Protein AF-A0A1A9QD69-F1 (afdb_monomer_lite)

pLDDT: mean 80.18, std 21.58, range [35.22, 97.06]

Radius of gyration: 27.66 Å; chains: 1; bounding box: 90×50×29 Å

Structure (mmCIF, N/CA/C/O backbone):
data_AF-A0A1A9QD69-F1
#
_entry.id   AF-A0A1A9QD69-F1
#
loop_
_atom_site.group_PDB
_atom_site.id
_atom_site.type_symbol
_atom_site.label_atom_id
_atom_site.label_alt_id
_atom_site.label_comp_id
_atom_site.label_asym_id
_atom_site.label_entity_id
_atom_site.label_seq_id
_atom_site.pdbx_PDB_ins_code
_atom_site.Cartn_x
_atom_site.Cartn_y
_atom_site.Cartn_z
_atom_site.occupancy
_atom_site.B_iso_or_equiv
_atom_site.auth_seq_id
_atom_site.auth_comp_id
_atom_site.auth_asym_id
_atom_site.auth_atom_id
_atom_site.pdbx_PDB_model_num
ATOM 1 N N . MET A 1 1 ? 71.731 1.139 -9.814 1.00 35.50 1 MET A N 1
ATOM 2 C CA . MET A 1 1 ? 71.384 0.137 -8.784 1.00 35.50 1 MET A CA 1
ATOM 3 C C . MET A 1 1 ? 70.203 -0.668 -9.289 1.00 35.50 1 MET A C 1
ATOM 5 O O . MET A 1 1 ? 69.070 -0.283 -9.072 1.00 35.50 1 MET A O 1
ATOM 9 N N . ASN A 1 2 ? 70.491 -1.744 -10.013 1.00 39.81 2 ASN A N 1
ATOM 10 C CA . ASN A 1 2 ? 69.539 -2.799 -10.339 1.00 39.81 2 ASN A CA 1
ATOM 11 C C . ASN A 1 2 ? 70.164 -4.094 -9.835 1.00 3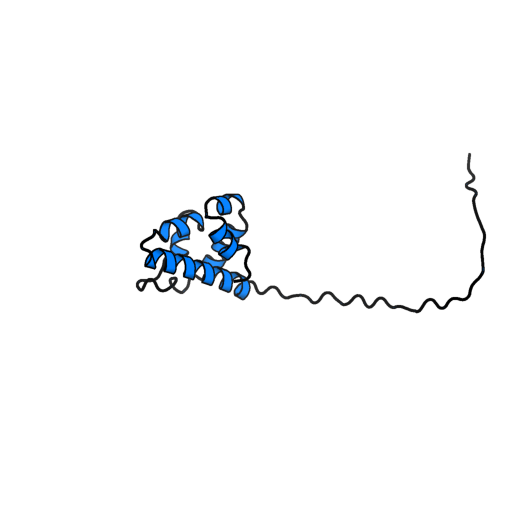9.81 2 ASN A C 1
ATOM 13 O O . ASN A 1 2 ? 71.382 -4.224 -9.917 1.00 39.81 2 ASN A O 1
ATOM 17 N N . ILE A 1 3 ? 69.334 -4.995 -9.319 1.00 36.31 3 ILE A N 1
ATOM 18 C CA . ILE A 1 3 ? 69.298 -6.441 -9.589 1.00 36.31 3 ILE A CA 1
ATOM 19 C C . ILE A 1 3 ? 68.392 -7.042 -8.504 1.00 36.31 3 ILE A C 1
ATOM 21 O O . ILE A 1 3 ? 68.744 -7.123 -7.328 1.00 36.31 3 ILE A O 1
ATOM 25 N N . TRP A 1 4 ? 67.190 -7.425 -8.928 1.00 35.22 4 TRP A N 1
ATOM 26 C CA . TRP A 1 4 ? 66.305 -8.312 -8.188 1.00 35.22 4 TRP A CA 1
ATOM 27 C C . TRP A 1 4 ? 66.898 -9.721 -8.226 1.00 35.22 4 TRP A C 1
ATOM 29 O O . TRP A 1 4 ? 67.156 -10.256 -9.302 1.00 35.22 4 TRP A O 1
ATOM 39 N N . VAL A 1 5 ? 67.086 -10.330 -7.058 1.00 40.88 5 VAL A N 1
ATOM 40 C CA . VAL A 1 5 ? 67.331 -11.769 -6.928 1.00 40.88 5 VAL A CA 1
ATOM 41 C C . VAL A 1 5 ? 66.356 -12.317 -5.903 1.00 40.88 5 VAL A C 1
ATOM 43 O O . VAL A 1 5 ? 66.244 -11.739 -4.821 1.00 40.88 5 VAL A O 1
ATOM 46 N N . LYS A 1 6 ? 65.747 -13.457 -6.256 1.00 41.16 6 LYS A N 1
ATOM 47 C CA . LYS A 1 6 ? 65.337 -14.617 -5.429 1.00 41.16 6 LYS A CA 1
ATOM 48 C C . LYS A 1 6 ? 63.948 -15.092 -5.888 1.00 41.16 6 LYS A C 1
ATOM 50 O O . LYS A 1 6 ? 63.004 -14.325 -5.828 1.00 41.16 6 LYS A O 1
ATOM 55 N N . GLY A 1 7 ? 63.742 -16.319 -6.358 1.00 36.34 7 GLY A N 1
ATOM 56 C CA . GLY A 1 7 ? 64.641 -17.456 -6.514 1.00 36.34 7 GLY A CA 1
ATOM 57 C C . GLY A 1 7 ? 63.930 -18.620 -7.220 1.00 36.34 7 GLY A C 1
ATOM 58 O O . GLY A 1 7 ? 62.704 -18.693 -7.232 1.00 36.34 7 GLY A O 1
ATOM 59 N N . LEU A 1 8 ? 64.734 -19.515 -7.807 1.00 41.00 8 LEU A N 1
ATOM 60 C CA . LEU A 1 8 ? 64.385 -20.921 -8.053 1.00 41.00 8 LEU A CA 1
ATOM 61 C C . LEU A 1 8 ? 64.077 -21.600 -6.692 1.00 41.00 8 LEU A C 1
ATOM 63 O O . LEU A 1 8 ? 64.542 -21.117 -5.663 1.00 41.00 8 LEU A O 1
ATOM 67 N N . ILE A 1 9 ? 63.348 -22.712 -6.570 1.00 46.84 9 ILE A N 1
ATOM 68 C CA . ILE A 1 9 ? 63.611 -24.058 -7.109 1.00 46.84 9 ILE A CA 1
ATOM 69 C C . ILE A 1 9 ? 62.335 -24.900 -6.925 1.00 46.84 9 ILE A C 1
ATOM 71 O O . ILE A 1 9 ? 61.687 -24.792 -5.887 1.00 46.84 9 ILE A O 1
ATOM 75 N N . GLY A 1 10 ? 62.059 -25.819 -7.857 1.00 35.75 10 GLY A N 1
ATOM 76 C CA . GLY A 1 10 ? 61.413 -27.086 -7.493 1.00 35.75 10 GLY A CA 1
ATOM 77 C C . GLY A 1 10 ? 60.517 -27.692 -8.561 1.00 35.75 10 GLY A C 1
ATOM 78 O O . GLY A 1 10 ? 59.299 -27.614 -8.472 1.00 35.75 10 GLY A O 1
ATOM 79 N N . VAL A 1 11 ? 61.128 -28.341 -9.552 1.00 46.19 11 VAL A N 1
ATOM 80 C CA . VAL A 1 11 ? 60.461 -29.325 -10.413 1.00 46.19 11 VAL A CA 1
ATOM 81 C C . VAL A 1 11 ? 60.210 -30.582 -9.580 1.00 46.19 11 VAL A C 1
ATOM 83 O O . VAL A 1 11 ? 61.161 -31.153 -9.052 1.00 46.19 11 VAL A O 1
ATOM 86 N N . GLY A 1 12 ? 58.957 -31.030 -9.477 1.00 36.47 12 GLY A N 1
ATOM 87 C CA . GLY A 1 12 ? 58.656 -32.344 -8.908 1.00 36.47 12 GLY A CA 1
ATOM 88 C C . GLY A 1 12 ? 57.235 -32.501 -8.383 1.00 36.47 12 GLY A C 1
ATOM 89 O O . GLY A 1 12 ? 57.013 -32.376 -7.186 1.00 36.47 12 GLY A O 1
ATOM 90 N N . THR A 1 13 ? 56.281 -32.790 -9.270 1.00 46.41 13 THR A N 1
ATOM 91 C CA . THR A 1 13 ? 55.318 -33.909 -9.163 1.00 46.41 13 THR A CA 1
ATOM 92 C C . THR A 1 13 ? 54.296 -33.808 -10.297 1.00 46.41 13 THR A C 1
ATOM 94 O O . THR A 1 13 ? 53.590 -32.815 -10.450 1.00 46.41 13 THR A O 1
ATOM 97 N N . LEU A 1 14 ? 54.229 -34.862 -11.115 1.00 45.91 14 LEU A N 1
ATOM 98 C CA . LEU A 1 14 ? 53.080 -35.168 -11.962 1.00 45.91 14 LEU A CA 1
ATOM 99 C C . LEU A 1 14 ? 51.860 -35.355 -11.050 1.00 45.91 14 LEU A C 1
ATOM 101 O O . LEU A 1 14 ? 51.693 -36.405 -10.439 1.00 45.91 14 LEU A O 1
ATOM 105 N N . GLY A 1 15 ? 51.029 -34.325 -10.946 1.00 37.56 15 GLY A N 1
ATOM 106 C CA . GLY A 1 15 ? 49.699 -34.399 -10.358 1.00 37.56 15 GLY A CA 1
ATOM 107 C C . GLY A 1 15 ? 48.710 -33.895 -11.394 1.00 37.56 15 GLY A C 1
ATOM 108 O O . GLY A 1 15 ? 48.774 -32.735 -11.786 1.00 37.56 15 GLY A O 1
ATOM 109 N N . ALA A 1 16 ? 47.846 -34.775 -11.892 1.00 47.81 16 ALA A N 1
ATOM 110 C CA . ALA A 1 16 ? 46.816 -34.442 -12.863 1.00 47.81 16 ALA A CA 1
ATOM 111 C C . ALA A 1 16 ? 45.946 -33.281 -12.351 1.00 47.81 16 ALA A C 1
ATOM 113 O O . ALA A 1 16 ? 45.110 -33.475 -11.471 1.00 47.81 16 ALA A O 1
ATOM 114 N N . ILE A 1 17 ? 46.114 -32.079 -12.906 1.00 46.16 17 ILE A N 1
ATOM 115 C 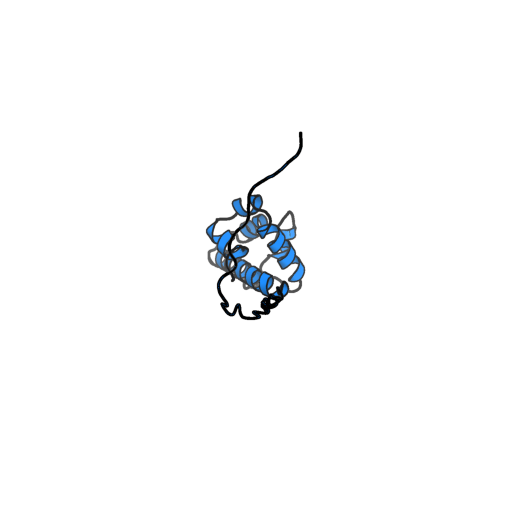CA . ILE A 1 17 ? 45.142 -31.005 -12.708 1.00 46.16 17 ILE A CA 1
ATOM 116 C C . ILE A 1 17 ? 44.174 -31.097 -13.874 1.00 46.16 17 ILE A C 1
ATOM 118 O O . ILE A 1 17 ? 44.434 -30.647 -14.988 1.00 46.16 17 ILE A O 1
ATOM 122 N N . VAL A 1 18 ? 43.089 -31.802 -13.574 1.00 43.03 18 VAL A N 1
ATOM 123 C CA . VAL A 1 18 ? 41.832 -31.878 -14.307 1.00 43.03 18 VAL A CA 1
ATOM 124 C C . VAL A 1 18 ? 41.604 -30.603 -15.112 1.00 43.03 18 VAL A C 1
ATOM 126 O O . VAL A 1 18 ? 41.598 -29.502 -14.562 1.00 43.03 18 VAL A O 1
ATOM 129 N N . THR A 1 19 ? 41.380 -30.767 -16.416 1.00 47.16 19 THR A N 1
ATOM 130 C CA . THR A 1 19 ? 40.838 -29.747 -17.315 1.00 47.16 19 THR A CA 1
ATOM 131 C C . THR A 1 19 ? 39.412 -29.419 -16.870 1.00 47.16 19 THR A C 1
ATOM 133 O O . THR A 1 19 ? 38.426 -29.817 -17.481 1.00 47.16 19 THR A O 1
ATOM 136 N N . GLY A 1 20 ? 39.290 -28.735 -15.737 1.00 41.78 20 GLY A N 1
ATOM 137 C CA . GLY A 1 20 ? 38.053 -28.149 -15.275 1.00 41.78 20 GLY A CA 1
ATOM 138 C C . GLY A 1 20 ? 37.825 -26.903 -16.101 1.00 41.78 20 GLY A C 1
ATOM 139 O O . GLY A 1 20 ? 38.188 -25.807 -15.687 1.00 41.78 20 GLY A O 1
ATOM 140 N N . VAL A 1 21 ? 37.224 -27.072 -17.280 1.00 45.00 21 VAL A N 1
ATOM 141 C CA . VAL A 1 21 ? 36.387 -26.019 -17.847 1.00 45.00 21 VAL A CA 1
ATOM 142 C C . VAL A 1 21 ? 35.435 -25.644 -16.718 1.00 45.00 21 VAL A C 1
ATOM 144 O O . VAL A 1 21 ? 34.521 -26.402 -16.397 1.00 45.00 21 VAL A O 1
ATOM 147 N N . LEU A 1 22 ? 35.693 -24.516 -16.057 1.00 42.56 22 LEU A N 1
ATOM 148 C CA . LEU A 1 22 ? 34.709 -23.869 -15.208 1.00 42.56 22 LEU A CA 1
ATOM 149 C C . LEU A 1 22 ? 33.569 -23.486 -16.149 1.00 42.56 22 LEU A C 1
ATOM 151 O O . LEU A 1 22 ? 33.533 -22.397 -16.719 1.00 42.56 22 LEU A O 1
ATOM 155 N N . LEU A 1 23 ? 32.648 -24.429 -16.353 1.00 46.28 23 LEU A N 1
ATOM 156 C CA . LEU A 1 23 ? 31.288 -24.153 -16.761 1.00 46.28 23 LEU A CA 1
ATOM 157 C C . LEU A 1 23 ? 30.705 -23.326 -15.623 1.00 46.28 23 LEU A C 1
ATOM 159 O O . LEU A 1 23 ? 30.039 -23.853 -14.737 1.00 46.28 23 LEU A O 1
ATOM 163 N N . TYR A 1 24 ? 31.011 -22.028 -15.620 1.00 51.09 24 TYR A N 1
ATOM 164 C CA . TYR A 1 24 ? 30.241 -21.063 -14.864 1.00 51.09 24 TYR A CA 1
ATOM 165 C C . TYR A 1 24 ? 28.789 -21.314 -15.267 1.00 51.09 24 TYR A C 1
ATOM 167 O O . TYR A 1 24 ? 28.465 -21.150 -16.453 1.00 51.09 24 TYR A O 1
ATOM 175 N N . PRO A 1 25 ? 27.918 -21.777 -14.350 1.00 56.16 25 PRO A N 1
ATOM 176 C CA . PRO A 1 25 ? 26.512 -21.873 -14.671 1.00 56.16 25 PRO A CA 1
ATOM 177 C C . PRO A 1 25 ? 26.097 -20.466 -15.082 1.00 56.16 25 PRO A C 1
ATOM 179 O O . PRO A 1 25 ? 26.238 -19.521 -14.303 1.00 56.16 25 PRO A O 1
ATOM 182 N N . LYS A 1 26 ? 25.671 -20.310 -16.345 1.00 52.38 26 LYS A N 1
ATOM 183 C CA . LYS A 1 26 ? 25.113 -19.048 -16.831 1.00 52.38 26 LYS A CA 1
ATOM 184 C C . LYS A 1 26 ? 24.110 -18.598 -15.771 1.00 52.38 26 LYS A C 1
ATOM 186 O O . LYS A 1 26 ? 23.230 -19.404 -15.449 1.00 52.38 26 LYS A O 1
ATOM 191 N N . PRO A 1 27 ? 24.233 -17.383 -15.209 1.00 51.50 27 PRO A N 1
ATOM 192 C CA . PRO A 1 27 ? 23.257 -16.915 -14.244 1.00 51.50 27 PRO A CA 1
ATOM 193 C C . PRO A 1 27 ? 21.893 -17.047 -14.915 1.00 51.50 27 PRO A C 1
ATOM 195 O O . PRO A 1 27 ? 21.672 -16.487 -15.995 1.00 51.50 27 PRO A O 1
ATOM 198 N N . LYS A 1 28 ? 21.010 -17.875 -14.337 1.00 50.56 28 LYS A N 1
ATOM 199 C CA . LYS A 1 28 ? 19.614 -17.931 -14.766 1.00 50.56 28 LYS A CA 1
ATOM 200 C C . LYS A 1 28 ? 19.133 -16.491 -14.690 1.00 50.56 28 LYS A C 1
ATOM 202 O O . LYS A 1 28 ? 19.103 -15.917 -13.606 1.00 50.56 28 LYS A O 1
ATOM 207 N N . LYS A 1 29 ? 18.825 -15.891 -15.841 1.00 49.75 29 LYS A N 1
ATOM 208 C CA . LYS A 1 29 ? 18.137 -14.605 -15.878 1.00 49.75 29 LYS A CA 1
ATOM 209 C C . LYS A 1 29 ? 16.785 -14.851 -15.222 1.00 49.75 29 LYS A C 1
ATOM 211 O O . LYS A 1 29 ? 15.887 -15.395 -15.856 1.00 49.75 29 LYS A O 1
ATOM 216 N N . ILE A 1 30 ? 16.677 -14.544 -13.935 1.00 57.91 30 ILE A N 1
ATOM 217 C CA . ILE A 1 30 ? 15.389 -14.467 -13.262 1.00 57.91 30 ILE A CA 1
ATOM 218 C C . ILE A 1 30 ? 14.713 -13.267 -13.916 1.00 57.91 30 ILE A C 1
ATOM 220 O O . ILE A 1 30 ? 15.124 -12.127 -13.713 1.00 57.91 30 ILE A O 1
ATOM 224 N N . ALA A 1 31 ? 13.769 -13.531 -14.817 1.00 64.75 31 ALA A N 1
ATOM 225 C CA . ALA A 1 31 ? 12.980 -12.479 -15.428 1.00 64.75 31 ALA A CA 1
ATOM 226 C C . ALA A 1 31 ? 12.096 -11.885 -14.326 1.00 64.75 31 ALA A C 1
ATOM 228 O O . ALA A 1 31 ? 11.155 -12.527 -13.868 1.00 64.75 31 ALA A O 1
ATOM 229 N N . PHE A 1 32 ? 12.442 -10.687 -13.859 1.00 74.19 32 PHE A N 1
ATOM 230 C CA . PHE A 1 32 ? 11.608 -9.944 -12.926 1.00 74.19 32 PHE A CA 1
ATOM 231 C C . PHE A 1 32 ? 10.300 -9.564 -13.628 1.00 74.19 32 PHE A C 1
ATOM 233 O O . PHE A 1 32 ? 10.313 -8.826 -14.615 1.00 74.19 32 PHE A O 1
ATOM 240 N N . ASN A 1 33 ? 9.175 -10.084 -13.136 1.00 84.81 33 ASN A N 1
ATOM 241 C CA . ASN A 1 33 ? 7.856 -9.719 -13.632 1.00 84.81 33 ASN A CA 1
ATOM 242 C C . ASN A 1 33 ? 7.311 -8.551 -12.799 1.00 84.81 33 ASN A C 1
ATOM 244 O O . ASN A 1 33 ? 6.723 -8.759 -11.739 1.00 84.81 33 ASN A O 1
ATOM 248 N N . TYR A 1 34 ? 7.521 -7.326 -13.291 1.00 82.88 34 TYR A N 1
ATOM 249 C CA . TYR A 1 34 ? 7.058 -6.093 -12.641 1.00 82.88 34 TYR A CA 1
ATOM 250 C C . TYR A 1 34 ? 5.547 -6.111 -12.370 1.00 82.88 34 TYR A C 1
ATOM 252 O O . TYR A 1 34 ? 5.104 -5.690 -11.303 1.00 82.88 34 TYR A O 1
ATOM 260 N N . GLU A 1 35 ? 4.766 -6.623 -13.322 1.00 85.94 35 GLU A N 1
ATOM 261 C CA . GLU A 1 35 ? 3.307 -6.639 -13.243 1.00 85.94 35 GLU A CA 1
ATOM 262 C C . GLU A 1 35 ? 2.806 -7.559 -12.125 1.00 85.94 35 GLU A C 1
ATOM 264 O O . GLU A 1 35 ? 1.918 -7.159 -11.374 1.00 85.94 35 GLU A O 1
ATOM 269 N N . ASP A 1 36 ? 3.402 -8.748 -11.988 1.00 88.44 36 ASP A N 1
ATOM 270 C CA . ASP A 1 36 ? 3.068 -9.707 -10.925 1.00 88.44 36 ASP A CA 1
ATOM 271 C C . ASP A 1 36 ? 3.549 -9.218 -9.552 1.00 88.44 36 ASP A C 1
ATOM 273 O O . ASP A 1 36 ? 2.785 -9.207 -8.587 1.00 88.44 36 ASP A O 1
ATOM 277 N N . PHE A 1 37 ? 4.793 -8.734 -9.476 1.00 90.00 37 PHE A N 1
ATOM 278 C CA . PHE A 1 37 ? 5.393 -8.261 -8.229 1.00 90.00 37 PHE A CA 1
ATOM 279 C C . PHE A 1 37 ? 4.605 -7.098 -7.615 1.00 90.00 37 PHE A C 1
ATOM 281 O O . PHE A 1 37 ? 4.188 -7.162 -6.458 1.00 90.00 37 PHE A O 1
ATOM 288 N N . TRP A 1 38 ? 4.340 -6.043 -8.393 1.00 92.62 38 TRP A N 1
ATOM 289 C CA . TRP A 1 38 ? 3.576 -4.901 -7.889 1.00 92.62 38 TRP A CA 1
ATOM 290 C C . TRP A 1 38 ? 2.076 -5.178 -7.818 1.00 92.62 38 TRP A C 1
ATOM 292 O O . TRP A 1 38 ? 1.395 -4.564 -7.001 1.00 92.62 38 TRP A O 1
ATOM 302 N N . GLY A 1 39 ? 1.559 -6.120 -8.612 1.00 92.19 39 GLY A N 1
ATOM 303 C CA . GLY A 1 39 ? 0.177 -6.587 -8.505 1.00 92.19 39 GLY A CA 1
ATOM 304 C C . GLY A 1 39 ? -0.121 -7.212 -7.140 1.00 92.19 39 GLY A C 1
ATOM 305 O O . GLY A 1 39 ? -1.118 -6.858 -6.511 1.00 92.19 39 GLY A O 1
ATOM 306 N N . LYS A 1 40 ? 0.776 -8.069 -6.635 1.00 92.81 40 LYS A N 1
ATOM 307 C CA . LYS A 1 40 ? 0.670 -8.667 -5.291 1.00 92.81 40 LYS A CA 1
ATOM 308 C C . LYS A 1 40 ? 0.689 -7.613 -4.191 1.00 92.81 40 LYS A C 1
ATOM 310 O O . LYS A 1 40 ? -0.221 -7.556 -3.368 1.00 92.81 40 LYS A O 1
ATOM 315 N N . LYS A 1 41 ? 1.664 -6.703 -4.232 1.00 94.31 41 LYS A N 1
ATOM 316 C CA . LYS A 1 41 ? 1.783 -5.608 -3.251 1.00 94.31 41 LYS A CA 1
ATOM 317 C C . LYS A 1 41 ? 0.571 -4.681 -3.260 1.00 94.31 41 LYS A C 1
ATOM 319 O O . LYS A 1 41 ? 0.092 -4.265 -2.206 1.00 94.31 41 LYS A O 1
ATOM 324 N N . LEU A 1 42 ? 0.029 -4.404 -4.444 1.00 95.06 42 LEU A N 1
ATOM 325 C CA . LEU A 1 42 ? -1.194 -3.626 -4.582 1.00 95.06 42 LEU A CA 1
ATOM 326 C C . LEU A 1 42 ? -2.393 -4.334 -3.937 1.00 95.06 42 LEU A C 1
ATOM 328 O O . LEU A 1 42 ? -3.206 -3.680 -3.288 1.00 95.06 42 LEU A O 1
ATOM 332 N N . LYS A 1 43 ? -2.480 -5.665 -4.050 1.00 95.06 43 LYS A N 1
ATOM 333 C CA . LYS A 1 43 ? -3.536 -6.457 -3.408 1.00 95.06 43 LYS A CA 1
ATOM 334 C C . LYS A 1 43 ? -3.427 -6.464 -1.880 1.00 95.06 43 LYS A C 1
ATOM 336 O O . LYS A 1 43 ? -4.453 -6.409 -1.197 1.00 95.06 43 LYS A O 1
ATOM 341 N N . VAL A 1 44 ? -2.207 -6.480 -1.340 1.00 95.94 44 VAL A N 1
ATOM 342 C CA . VAL A 1 44 ? -1.965 -6.319 0.105 1.00 95.94 44 VAL A CA 1
ATOM 343 C C . VAL A 1 44 ? -2.471 -4.957 0.581 1.00 95.94 44 VAL A C 1
ATOM 345 O O . VAL A 1 44 ? -3.244 -4.894 1.537 1.00 95.94 44 VAL A O 1
ATOM 348 N N . LEU A 1 45 ? -2.115 -3.875 -0.121 1.00 96.25 45 LEU A N 1
ATOM 349 C CA . LEU A 1 45 ? -2.601 -2.534 0.209 1.00 96.25 45 LEU A CA 1
ATOM 350 C C . LEU A 1 45 ? -4.134 -2.438 0.132 1.00 96.25 45 LEU A C 1
ATOM 352 O O . LEU A 1 45 ? -4.759 -1.888 1.036 1.00 96.25 45 LEU A O 1
ATOM 356 N N . GLU A 1 46 ? -4.752 -2.997 -0.911 1.00 96.94 46 GLU A N 1
ATOM 357 C CA . GLU A 1 46 ? -6.215 -3.051 -1.035 1.00 96.94 46 GLU A CA 1
ATOM 358 C C . GLU A 1 46 ? -6.853 -3.722 0.185 1.00 96.94 46 GLU A C 1
ATOM 360 O O . GLU A 1 46 ? -7.813 -3.210 0.758 1.00 96.94 46 GLU A O 1
ATOM 365 N N . THR A 1 47 ? -6.278 -4.842 0.621 1.00 96.25 47 THR A N 1
ATOM 366 C CA . THR A 1 47 ? -6.772 -5.610 1.766 1.00 96.25 47 THR A CA 1
ATOM 367 C C . THR A 1 47 ? -6.677 -4.815 3.067 1.00 96.25 47 THR A C 1
ATOM 369 O O . THR A 1 47 ? -7.636 -4.805 3.840 1.00 96.25 47 THR A O 1
ATOM 372 N N . GLU A 1 48 ? -5.563 -4.119 3.308 1.00 95.62 48 GLU A N 1
ATOM 373 C CA . GLU A 1 48 ? -5.401 -3.273 4.497 1.00 95.62 48 GLU A CA 1
ATOM 374 C C . GLU A 1 48 ? -6.384 -2.088 4.482 1.00 95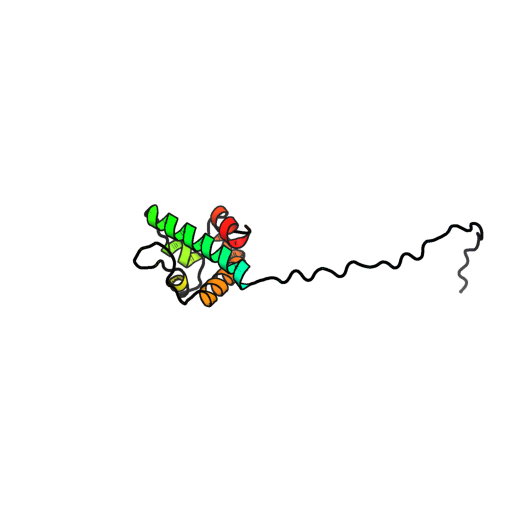.62 48 GLU A C 1
ATOM 376 O O . GLU A 1 48 ? -7.008 -1.800 5.502 1.00 95.62 48 GLU A O 1
ATOM 381 N N . LEU A 1 49 ? -6.626 -1.454 3.329 1.00 96.75 49 LEU A N 1
ATOM 382 C CA . LEU A 1 49 ? -7.602 -0.361 3.217 1.00 96.75 49 LEU A CA 1
ATOM 383 C C . LEU A 1 49 ? -9.047 -0.841 3.421 1.00 96.75 49 LEU A C 1
ATOM 385 O O . LEU A 1 49 ? -9.812 -0.209 4.151 1.00 96.75 49 LEU A O 1
ATOM 389 N N . VAL A 1 50 ? -9.421 -1.990 2.848 1.00 97.06 50 VAL A N 1
ATOM 390 C CA . VAL A 1 50 ? -10.730 -2.623 3.091 1.00 97.06 50 VAL A CA 1
ATOM 391 C C . VAL A 1 50 ? -10.892 -2.986 4.568 1.00 97.06 50 VAL A C 1
ATOM 393 O O . VAL A 1 50 ? -11.973 -2.814 5.135 1.00 97.06 50 VAL A O 1
ATOM 396 N N . LYS A 1 51 ? -9.829 -3.480 5.211 1.00 96.31 51 LYS A N 1
ATOM 397 C CA . LYS A 1 51 ? -9.827 -3.801 6.640 1.00 96.31 51 LYS A CA 1
ATOM 398 C C . LYS A 1 51 ? -10.035 -2.551 7.496 1.00 96.31 51 LYS A C 1
ATOM 400 O O . LYS A 1 51 ? -10.912 -2.576 8.354 1.00 96.31 51 LYS A O 1
ATOM 405 N N . LEU A 1 52 ? -9.305 -1.465 7.239 1.00 95.94 52 LEU A N 1
ATOM 406 C CA . LEU A 1 52 ? -9.487 -0.191 7.945 1.00 95.94 52 LEU A CA 1
ATOM 407 C C . LEU A 1 52 ? -10.928 0.316 7.824 1.00 95.94 52 LEU A C 1
ATOM 409 O O . LEU A 1 52 ? -11.549 0.615 8.842 1.00 95.94 52 LEU A O 1
ATOM 413 N N . ASN A 1 53 ? -11.491 0.299 6.613 1.00 95.88 53 ASN A N 1
ATOM 414 C CA . ASN A 1 53 ? -12.882 0.691 6.387 1.00 95.88 53 ASN A CA 1
ATOM 415 C C . ASN A 1 53 ? -13.866 -0.192 7.185 1.00 95.88 53 ASN A C 1
ATOM 417 O O . ASN A 1 53 ? -14.797 0.324 7.800 1.00 95.88 53 ASN A O 1
ATOM 421 N N . LYS A 1 54 ? -13.662 -1.518 7.228 1.00 96.38 54 LYS A N 1
ATOM 422 C CA . LYS A 1 54 ? -14.489 -2.441 8.038 1.00 96.38 54 LYS A CA 1
ATOM 423 C C . LYS A 1 54 ? -14.371 -2.189 9.543 1.00 96.38 54 LYS A C 1
ATOM 425 O O . LYS A 1 54 ? -15.335 -2.406 10.269 1.00 96.38 54 LYS A O 1
ATOM 430 N N . GLU A 1 55 ? -13.208 -1.742 10.003 1.00 96.12 55 GLU A N 1
ATOM 431 C CA . GLU A 1 55 ? -12.949 -1.366 11.397 1.00 96.12 55 GLU A CA 1
ATOM 432 C C . GLU A 1 55 ? -13.431 0.059 11.737 1.00 96.12 55 GLU A C 1
ATOM 434 O O . GLU A 1 55 ? -13.274 0.492 12.878 1.00 96.12 55 GLU A O 1
ATOM 439 N N . GLY A 1 56 ? -14.005 0.799 10.777 1.00 93.12 56 GLY A N 1
ATOM 440 C CA . GLY A 1 56 ? -14.430 2.191 10.964 1.00 93.12 56 GLY A CA 1
ATOM 441 C C . GLY A 1 56 ? -13.268 3.181 11.118 1.00 93.12 56 GLY A C 1
ATOM 442 O O . GLY A 1 56 ? -13.453 4.263 11.673 1.00 93.12 56 GLY A O 1
ATOM 443 N N . LYS A 1 57 ? -12.066 2.805 10.668 1.00 94.38 57 LYS A N 1
ATOM 444 C CA . LYS A 1 57 ? -10.865 3.648 10.662 1.00 94.38 57 LYS A CA 1
ATOM 445 C C . LYS A 1 57 ? -10.734 4.384 9.331 1.00 94.38 57 LYS A C 1
ATOM 447 O O . LYS A 1 57 ? -11.226 3.909 8.312 1.00 94.38 57 LYS A O 1
ATOM 452 N N . ASP A 1 58 ? -10.030 5.514 9.349 1.00 92.50 58 ASP A N 1
ATOM 453 C CA . ASP A 1 58 ? -9.816 6.352 8.167 1.00 92.50 58 ASP A CA 1
ATOM 454 C C . ASP A 1 58 ? -8.846 5.674 7.178 1.00 92.50 58 ASP A C 1
ATOM 456 O O . ASP A 1 58 ? -7.621 5.756 7.302 1.00 92.50 58 ASP A O 1
ATOM 460 N N . GLU A 1 59 ? -9.398 4.983 6.177 1.00 94.06 59 GLU A N 1
ATOM 461 C CA . GLU A 1 59 ? -8.617 4.377 5.100 1.00 94.06 59 GLU A CA 1
ATOM 462 C C . GLU A 1 59 ? -7.988 5.444 4.187 1.00 94.06 59 GLU A C 1
ATOM 464 O O . GLU A 1 59 ? -6.918 5.242 3.604 1.00 94.06 59 GLU A O 1
ATOM 469 N N . VAL A 1 60 ? -8.622 6.617 4.089 1.00 93.81 60 VAL A N 1
ATOM 470 C CA . VAL A 1 60 ? -8.155 7.731 3.260 1.00 93.81 60 VAL A CA 1
ATOM 471 C C . VAL A 1 60 ? -6.876 8.332 3.839 1.00 93.81 60 VAL A C 1
ATOM 473 O O . VAL A 1 60 ? -6.007 8.764 3.078 1.00 93.81 60 VAL A O 1
ATOM 476 N N . GLU A 1 61 ? -6.711 8.334 5.162 1.00 94.62 61 GLU A N 1
ATOM 477 C CA . GLU A 1 61 ? -5.474 8.766 5.814 1.00 94.62 61 GLU A CA 1
ATOM 478 C C . GLU A 1 61 ? -4.280 7.899 5.390 1.00 94.62 61 GLU A C 1
ATOM 480 O O . GLU A 1 61 ? -3.233 8.433 5.011 1.00 94.62 61 GLU A O 1
ATOM 485 N N . LEU A 1 62 ? -4.438 6.569 5.377 1.00 94.75 62 LEU A N 1
ATOM 486 C CA . LEU A 1 62 ? -3.386 5.665 4.906 1.00 94.75 62 LEU A CA 1
ATOM 487 C C . LEU A 1 62 ? -3.084 5.900 3.418 1.00 94.75 62 LEU A C 1
ATOM 489 O O . LEU A 1 62 ? -1.918 6.033 3.039 1.00 94.75 62 LEU A O 1
ATOM 493 N N . ALA A 1 63 ? -4.117 6.041 2.583 1.00 95.19 63 ALA A N 1
ATOM 494 C CA . ALA A 1 63 ? -3.944 6.336 1.160 1.00 95.19 63 ALA A CA 1
ATOM 495 C C . ALA A 1 63 ? -3.186 7.658 0.916 1.00 95.19 63 ALA A C 1
ATOM 497 O O . ALA A 1 63 ? -2.351 7.730 0.015 1.00 95.19 63 ALA A O 1
ATOM 498 N N . LYS A 1 64 ? -3.420 8.695 1.733 1.00 95.31 64 LYS A N 1
ATOM 499 C CA . LYS A 1 64 ? -2.710 9.989 1.665 1.00 95.31 64 LYS A CA 1
ATOM 500 C C . LYS A 1 64 ? -1.250 9.917 2.102 1.00 95.31 64 LYS A C 1
ATOM 502 O O . LYS A 1 64 ? -0.451 10.727 1.647 1.00 95.31 64 LYS A O 1
ATOM 507 N N . LYS A 1 65 ? -0.888 8.983 2.982 1.00 93.88 65 LYS A N 1
ATOM 508 C CA . LYS A 1 65 ? 0.516 8.749 3.362 1.00 93.88 65 LYS A CA 1
ATOM 509 C C . LYS A 1 65 ? 1.264 8.004 2.251 1.00 93.88 65 LYS A C 1
ATOM 511 O O . LYS A 1 65 ? 2.408 8.329 1.927 1.00 93.88 65 LYS A O 1
ATOM 516 N N . ILE A 1 66 ? 0.584 7.053 1.608 1.00 93.50 66 ILE A N 1
ATOM 517 C CA . ILE A 1 66 ? 1.144 6.229 0.528 1.00 93.50 66 ILE A CA 1
ATOM 518 C C . ILE A 1 66 ? 1.216 6.968 -0.807 1.00 93.50 66 ILE A C 1
ATOM 520 O O . ILE A 1 66 ? 2.137 6.725 -1.582 1.00 93.50 66 ILE A O 1
ATOM 524 N N . ALA A 1 67 ? 0.308 7.895 -1.093 1.00 93.62 67 ALA A N 1
ATOM 525 C CA . ALA A 1 67 ? 0.293 8.635 -2.350 1.00 93.62 67 ALA A CA 1
ATOM 526 C C . ALA A 1 67 ? 0.698 10.099 -2.171 1.00 93.62 67 ALA A C 1
ATOM 528 O O . ALA A 1 67 ? 0.426 10.723 -1.151 1.00 93.62 67 ALA A O 1
ATOM 529 N N . THR A 1 68 ? 1.309 10.679 -3.193 1.00 87.75 68 THR A N 1
ATOM 530 C CA . THR A 1 68 ? 1.671 12.095 -3.214 1.00 87.75 68 THR A CA 1
ATOM 531 C C . THR A 1 68 ? 0.506 12.972 -3.678 1.00 87.75 68 THR A C 1
ATOM 533 O O . THR A 1 68 ? -0.210 12.665 -4.632 1.00 87.75 68 THR A O 1
ATOM 536 N N . GLY A 1 69 ? 0.302 14.110 -3.009 1.00 89.25 69 GLY A N 1
ATOM 537 C CA . GLY A 1 69 ? -0.658 15.130 -3.437 1.00 89.25 69 GLY A CA 1
ATOM 538 C C . GLY A 1 69 ? -2.083 14.597 -3.606 1.00 89.25 69 GLY A C 1
ATOM 539 O O . GLY A 1 69 ? -2.712 14.177 -2.641 1.00 89.25 69 GLY A O 1
ATOM 540 N N . ARG A 1 70 ? -2.617 14.655 -4.833 1.00 91.00 70 ARG A N 1
ATOM 541 C CA . ARG A 1 70 ? -3.970 14.169 -5.163 1.00 91.00 70 ARG A CA 1
ATOM 542 C C . ARG A 1 70 ? -4.000 12.708 -5.614 1.00 91.00 70 ARG A C 1
ATOM 544 O O . ARG A 1 70 ? -5.090 12.180 -5.794 1.00 91.00 70 ARG A O 1
ATOM 551 N N . SER A 1 71 ? -2.852 12.044 -5.752 1.00 94.31 71 SER A N 1
ATOM 552 C CA . SER A 1 71 ? -2.768 10.658 -6.231 1.00 94.31 71 SER A CA 1
ATOM 553 C C . SER A 1 71 ? -3.393 9.642 -5.270 1.00 94.31 71 SER A C 1
ATOM 555 O O . SER A 1 71 ? -3.636 8.511 -5.671 1.00 94.31 71 SER A O 1
ATOM 557 N N . TYR A 1 72 ? -3.733 10.022 -4.029 1.00 93.44 72 TYR A N 1
ATOM 558 C CA . TYR A 1 72 ? -4.418 9.127 -3.082 1.00 93.44 72 TYR A CA 1
ATOM 559 C C . TYR A 1 72 ? -5.760 8.613 -3.616 1.00 93.44 72 TYR A C 1
ATOM 561 O O . TYR A 1 72 ? -6.196 7.531 -3.234 1.00 93.44 72 TYR A O 1
ATOM 569 N N . VAL A 1 73 ? -6.393 9.350 -4.539 1.00 94.56 73 VAL A N 1
ATOM 570 C CA . VAL A 1 73 ? -7.634 8.925 -5.206 1.00 94.56 73 VAL A CA 1
ATOM 571 C C . VAL A 1 73 ? -7.450 7.653 -6.036 1.00 94.56 73 VAL A C 1
ATOM 573 O O . VAL A 1 73 ? -8.418 6.934 -6.260 1.00 94.56 73 VAL A O 1
ATOM 576 N N . LEU A 1 74 ? -6.216 7.338 -6.451 1.00 95.25 74 LEU A N 1
ATOM 577 C CA . LEU A 1 74 ? -5.897 6.086 -7.138 1.00 95.25 74 LEU A CA 1
ATOM 578 C C . LEU A 1 74 ? -6.135 4.874 -6.233 1.00 95.25 74 LEU A C 1
ATOM 580 O O . LEU A 1 74 ? -6.439 3.803 -6.742 1.00 95.25 74 LEU A O 1
ATOM 584 N N . PHE A 1 75 ? -6.041 5.037 -4.913 1.00 96.12 75 PHE A N 1
ATOM 585 C CA . PHE A 1 75 ? -6.262 3.980 -3.923 1.00 96.12 75 PHE A CA 1
ATOM 586 C C . PHE A 1 75 ? -7.640 4.071 -3.253 1.00 96.12 75 PHE A C 1
ATOM 588 O O . PHE A 1 75 ? -7.885 3.409 -2.246 1.00 96.12 75 PHE A O 1
ATOM 595 N N . ALA A 1 76 ? -8.554 4.887 -3.787 1.00 94.00 76 ALA A N 1
ATOM 596 C CA . ALA A 1 76 ? -9.913 4.955 -3.272 1.00 94.00 76 ALA A CA 1
ATOM 597 C C . ALA A 1 76 ? -10.634 3.615 -3.476 1.00 94.00 76 ALA A C 1
ATOM 599 O O . ALA A 1 76 ? -10.599 3.029 -4.565 1.00 94.00 76 ALA A O 1
ATOM 600 N N . LEU A 1 77 ? -11.319 3.153 -2.429 1.00 95.38 77 LEU A N 1
ATOM 601 C CA . LEU A 1 77 ? -12.192 1.991 -2.525 1.00 95.38 77 LEU A CA 1
ATOM 602 C C . LEU A 1 77 ? -13.436 2.316 -3.366 1.00 95.38 77 LEU A C 1
ATOM 604 O O . LEU A 1 77 ? -13.946 3.440 -3.339 1.00 95.38 77 LEU A O 1
ATOM 608 N N . ASN A 1 78 ? -13.930 1.310 -4.084 1.00 94.69 78 ASN A N 1
ATOM 609 C CA . ASN A 1 78 ? -15.166 1.353 -4.855 1.00 94.69 78 ASN A CA 1
ATOM 610 C C . ASN A 1 78 ? -16.395 1.626 -3.960 1.00 94.69 78 ASN A C 1
ATOM 612 O O . ASN A 1 78 ? -16.306 1.662 -2.731 1.00 94.69 78 ASN A O 1
ATOM 616 N N . GLN A 1 79 ? -17.565 1.810 -4.576 1.00 93.25 79 GLN A N 1
ATOM 617 C CA . GLN A 1 79 ? -18.811 2.087 -3.844 1.00 93.25 79 GLN A CA 1
ATOM 618 C C . GLN A 1 79 ? -19.172 0.988 -2.833 1.00 93.25 79 GLN A C 1
ATOM 620 O O . GLN A 1 79 ? -19.702 1.288 -1.768 1.00 93.25 79 GLN A O 1
ATOM 625 N N . GLU A 1 80 ? -18.840 -0.265 -3.139 1.00 94.69 80 GLU A N 1
ATOM 626 C CA . GLU A 1 80 ? -19.088 -1.420 -2.270 1.00 94.69 80 GLU A CA 1
ATOM 627 C C . GLU A 1 80 ? -18.055 -1.565 -1.142 1.00 94.69 80 GLU A C 1
ATOM 629 O O . GLU A 1 80 ? -18.211 -2.412 -0.265 1.00 94.69 80 GLU A O 1
ATOM 634 N N . LYS A 1 81 ? -16.991 -0.750 -1.150 1.00 94.12 81 LYS A N 1
ATOM 635 C CA . LYS A 1 81 ? -15.857 -0.820 -0.220 1.00 94.12 81 LYS A CA 1
ATOM 636 C C . LYS A 1 81 ? -15.164 -2.192 -0.195 1.00 94.12 81 LYS A C 1
ATOM 638 O O . LYS A 1 81 ? -14.623 -2.605 0.830 1.00 94.12 81 LYS A O 1
ATOM 643 N N . THR A 1 82 ? -15.170 -2.901 -1.323 1.00 94.75 82 THR A N 1
ATOM 644 C CA . THR A 1 82 ? -14.621 -4.264 -1.459 1.00 94.75 82 THR A CA 1
ATOM 645 C C . THR A 1 82 ? -13.256 -4.318 -2.143 1.00 94.75 82 THR A C 1
ATOM 647 O O . THR A 1 82 ? -12.574 -5.337 -2.049 1.00 94.75 82 THR A O 1
ATOM 650 N N . GLY A 1 83 ? -12.841 -3.235 -2.797 1.00 94.25 83 GLY A N 1
ATOM 651 C CA . GLY A 1 83 ? -11.552 -3.119 -3.475 1.00 94.25 83 GLY A CA 1
ATOM 652 C C . GLY A 1 83 ? -11.408 -1.778 -4.184 1.00 94.25 83 GLY A C 1
ATOM 653 O O . GLY A 1 83 ? -12.265 -0.907 -4.030 1.00 94.25 83 GLY A O 1
ATOM 654 N N . PHE A 1 84 ? -10.341 -1.592 -4.955 1.00 94.94 84 PHE A N 1
ATOM 655 C CA . PHE A 1 84 ? -10.103 -0.357 -5.701 1.00 94.94 84 PHE A CA 1
ATOM 656 C C . PHE A 1 84 ? -11.050 -0.175 -6.888 1.00 94.94 84 PHE A C 1
ATOM 658 O O . PHE A 1 84 ? -11.634 -1.125 -7.412 1.00 94.94 84 PHE A O 1
ATOM 665 N N . TYR A 1 85 ? -11.153 1.066 -7.369 1.00 91.50 85 TYR A N 1
ATOM 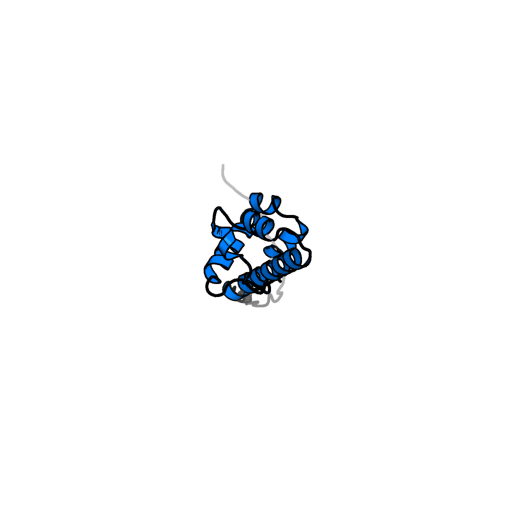666 C CA . TYR A 1 85 ? -11.736 1.320 -8.684 1.00 91.50 85 TYR A CA 1
ATOM 667 C C . TYR A 1 85 ? -10.892 0.667 -9.794 1.00 91.50 85 TYR A C 1
ATOM 669 O O . TYR A 1 85 ? -9.663 0.810 -9.800 1.00 91.50 85 TYR A O 1
ATOM 677 N N . PRO A 1 86 ? -11.528 -0.026 -10.757 1.00 87.25 86 PRO A N 1
ATOM 678 C CA . PRO A 1 86 ? -10.821 -0.621 -11.883 1.00 87.25 86 PRO A CA 1
ATOM 679 C C . PRO A 1 86 ? -10.252 0.457 -12.819 1.00 87.25 86 PRO A C 1
ATOM 681 O O . PRO A 1 86 ? -10.702 1.599 -12.831 1.00 87.25 86 PRO A O 1
ATOM 684 N N . GLY A 1 87 ? -9.271 0.075 -13.641 1.00 87.44 87 GLY A N 1
ATOM 685 C CA . GLY A 1 87 ? -8.709 0.930 -14.699 1.00 87.44 87 GLY A CA 1
ATOM 686 C C . GLY A 1 87 ? -7.440 1.702 -14.324 1.00 87.44 87 GLY A C 1
ATOM 687 O O . GLY A 1 87 ? -6.719 2.131 -15.218 1.00 87.44 87 GLY A O 1
ATOM 688 N N . ASN A 1 88 ? -7.095 1.793 -13.036 1.00 91.62 88 ASN A N 1
ATOM 689 C CA . ASN A 1 88 ? -5.935 2.565 -12.564 1.00 91.62 88 ASN A CA 1
ATOM 690 C C . ASN A 1 88 ? -4.698 1.710 -12.230 1.00 91.62 88 ASN A C 1
ATOM 692 O O . ASN A 1 88 ? -3.727 2.225 -11.679 1.00 91.62 88 ASN A O 1
ATOM 696 N N . GLY A 1 89 ? -4.701 0.418 -12.581 1.00 92.31 89 GLY A N 1
ATOM 697 C CA . GLY A 1 89 ? -3.702 -0.565 -12.136 1.00 92.31 89 GLY A CA 1
ATOM 698 C C . GLY A 1 89 ? -2.247 -0.149 -12.365 1.00 92.31 89 GLY A C 1
ATOM 699 O O . GLY A 1 89 ? -1.421 -0.261 -11.463 1.00 92.31 89 GLY A O 1
ATOM 700 N N . THR A 1 90 ? -1.912 0.369 -13.548 1.00 92.88 90 THR A N 1
ATOM 701 C CA . THR A 1 90 ? -0.543 0.824 -13.842 1.00 92.88 90 THR A CA 1
ATOM 702 C C 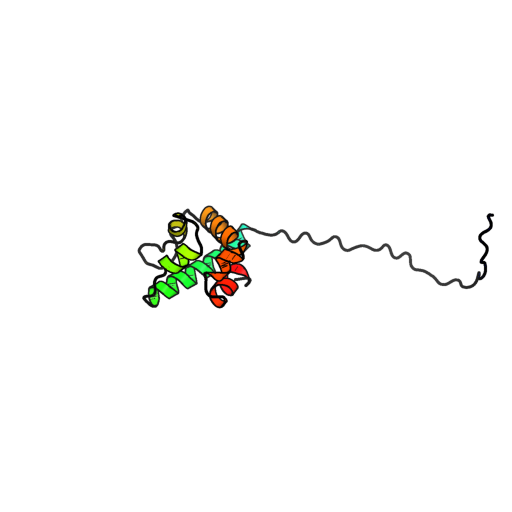. THR A 1 90 ? -0.147 2.028 -12.989 1.00 92.88 90 THR A C 1
ATOM 704 O O . THR A 1 90 ? 0.938 2.035 -12.420 1.00 92.88 90 THR A O 1
ATOM 707 N N . GLN A 1 91 ? -1.026 3.023 -12.842 1.00 94.56 91 GLN A N 1
ATOM 708 C CA . GLN A 1 91 ? -0.749 4.220 -12.038 1.00 94.56 91 GLN A CA 1
ATOM 709 C C . GLN A 1 91 ? -0.639 3.886 -10.546 1.00 94.56 91 GLN A C 1
ATOM 711 O O . GLN A 1 91 ? 0.268 4.370 -9.876 1.00 94.56 91 GLN A O 1
ATOM 716 N N . GLN A 1 92 ? -1.5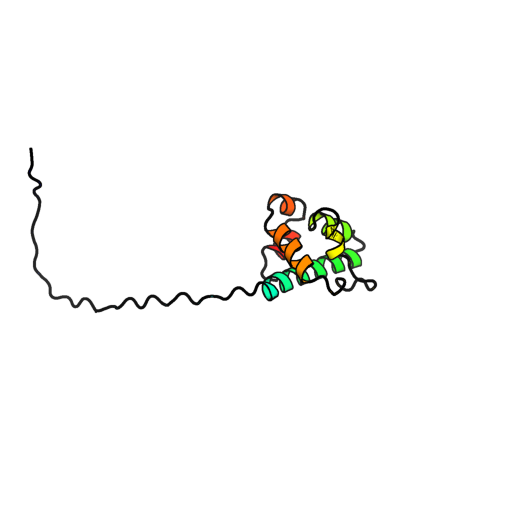11 3.006 -10.050 1.00 95.62 92 GLN A N 1
ATOM 717 C CA . GLN A 1 92 ? -1.470 2.485 -8.685 1.00 95.62 92 GLN A CA 1
ATOM 718 C C . GLN A 1 92 ? -0.135 1.793 -8.388 1.00 95.62 92 GLN A C 1
ATOM 720 O O . GLN A 1 92 ? 0.485 2.072 -7.364 1.00 95.62 92 GLN A O 1
ATOM 725 N N . LYS A 1 93 ? 0.337 0.926 -9.296 1.00 95.06 93 LYS A N 1
ATOM 726 C CA . LYS A 1 93 ? 1.628 0.235 -9.159 1.00 95.06 93 LYS A CA 1
ATOM 727 C C . LYS A 1 93 ? 2.805 1.206 -9.186 1.00 95.06 93 LYS A C 1
ATOM 729 O O . LYS A 1 93 ? 3.694 1.091 -8.348 1.00 95.06 93 LYS A O 1
ATOM 734 N N . THR A 1 94 ? 2.788 2.190 -10.084 1.00 94.00 94 THR A N 1
ATOM 735 C CA . THR A 1 94 ? 3.828 3.226 -10.143 1.00 94.00 94 THR A CA 1
ATOM 736 C C . THR A 1 94 ? 3.889 4.028 -8.845 1.00 94.00 94 THR A C 1
ATOM 738 O O . THR A 1 94 ? 4.964 4.142 -8.258 1.00 94.00 94 THR A O 1
ATOM 741 N N . GLU A 1 95 ? 2.754 4.528 -8.352 1.00 95.56 95 GLU A N 1
ATOM 742 C CA . GLU A 1 95 ? 2.698 5.311 -7.111 1.00 95.56 95 GLU A CA 1
ATOM 743 C C . GLU A 1 95 ? 3.147 4.476 -5.902 1.00 95.56 95 GLU A C 1
ATOM 745 O O . GLU A 1 95 ? 3.961 4.932 -5.098 1.00 95.56 95 GLU A O 1
ATOM 750 N N . LEU A 1 96 ? 2.690 3.220 -5.818 1.00 95.62 96 LEU A N 1
ATOM 751 C CA . LEU A 1 96 ? 3.085 2.289 -4.762 1.00 95.62 96 LEU A CA 1
ATOM 752 C C . LEU A 1 96 ? 4.585 1.978 -4.807 1.00 95.62 96 LEU A C 1
ATOM 754 O O . LEU A 1 96 ? 5.246 1.939 -3.769 1.00 95.62 96 LEU A O 1
ATOM 758 N N . SER A 1 97 ? 5.142 1.813 -6.009 1.00 95.00 97 SER A N 1
ATOM 759 C CA . SER A 1 97 ? 6.578 1.609 -6.187 1.00 95.00 97 SER A CA 1
ATOM 760 C C . SER A 1 97 ? 7.397 2.822 -5.755 1.00 95.00 97 SER A C 1
ATOM 762 O O . SER A 1 97 ? 8.413 2.662 -5.080 1.00 95.00 97 SER A O 1
ATOM 764 N N . GLY A 1 98 ? 6.912 4.031 -6.054 1.00 94.62 98 GLY A N 1
ATOM 765 C CA . GLY A 1 98 ? 7.519 5.277 -5.597 1.00 94.62 98 GLY A CA 1
ATOM 766 C C . GLY A 1 98 ? 7.480 5.416 -4.076 1.00 94.62 98 GLY A C 1
ATOM 767 O O . GLY A 1 98 ? 8.474 5.809 -3.475 1.00 94.62 98 GLY A O 1
ATOM 768 N N . PHE A 1 99 ? 6.370 5.035 -3.438 1.00 95.81 99 PHE A N 1
ATOM 769 C CA . PHE A 1 99 ? 6.278 4.986 -1.978 1.00 95.81 99 PHE A CA 1
ATOM 770 C C . PHE A 1 99 ? 7.294 4.016 -1.366 1.00 95.81 99 PHE A C 1
ATOM 772 O O . PHE A 1 99 ? 8.032 4.396 -0.463 1.00 95.81 99 PHE A O 1
ATOM 779 N N . CYS A 1 100 ? 7.380 2.782 -1.870 1.00 94.94 100 CYS A N 1
ATOM 780 C CA . CYS A 1 100 ? 8.290 1.781 -1.311 1.00 94.94 100 CYS A CA 1
ATOM 781 C C . CYS A 1 100 ? 9.779 2.098 -1.539 1.00 94.94 100 CYS A C 1
ATOM 783 O O . CYS A 1 100 ? 10.624 1.629 -0.771 1.00 94.94 100 CYS A O 1
ATOM 785 N N . ALA A 1 101 ? 10.100 2.903 -2.556 1.00 94.44 101 ALA A N 1
ATOM 786 C CA . ALA A 1 101 ? 11.449 3.404 -2.815 1.00 94.44 101 ALA A CA 1
ATOM 787 C C . ALA A 1 101 ? 11.838 4.615 -1.941 1.00 94.44 101 ALA A C 1
ATOM 789 O O . ALA A 1 101 ? 13.026 4.903 -1.803 1.00 94.44 101 ALA A O 1
ATOM 790 N N . ASP A 1 102 ? 10.871 5.314 -1.339 1.00 94.62 102 ASP A N 1
ATOM 791 C CA . ASP A 1 102 ? 11.104 6.510 -0.526 1.00 94.62 102 ASP A CA 1
ATOM 792 C C . ASP A 1 102 ? 11.136 6.170 0.974 1.00 94.62 102 ASP A C 1
ATOM 794 O O . ASP A 1 102 ? 10.109 5.985 1.634 1.00 94.62 102 ASP A O 1
ATOM 798 N N . SER A 1 103 ? 12.345 6.101 1.535 1.00 91.19 103 SER A N 1
ATOM 799 C CA . SER A 1 103 ? 12.555 5.750 2.942 1.00 91.19 103 SER A CA 1
ATOM 800 C C . SER A 1 103 ? 11.967 6.755 3.931 1.00 91.19 103 SER A C 1
ATOM 802 O O . SER A 1 103 ? 11.588 6.351 5.027 1.00 91.19 103 SER A O 1
ATOM 804 N N . GLU A 1 104 ? 11.884 8.043 3.589 1.00 92.94 104 GLU A N 1
ATOM 805 C CA . GLU A 1 104 ? 11.324 9.052 4.496 1.00 92.94 104 GLU A CA 1
ATOM 806 C C . GLU A 1 104 ? 9.803 8.961 4.528 1.00 92.94 104 GLU A C 1
ATOM 808 O O . GLU A 1 104 ? 9.198 8.973 5.601 1.00 92.94 104 GLU A O 1
ATOM 813 N N . ARG A 1 105 ? 9.171 8.766 3.368 1.00 91.50 105 ARG A N 1
ATOM 814 C CA . ARG A 1 105 ? 7.718 8.568 3.300 1.00 91.50 105 ARG A CA 1
ATOM 815 C C . ARG A 1 105 ? 7.284 7.292 4.005 1.00 91.50 105 ARG A C 1
ATOM 817 O O . ARG A 1 105 ? 6.283 7.312 4.721 1.00 91.50 105 ARG A O 1
ATOM 824 N N . ARG A 1 106 ? 8.060 6.212 3.894 1.00 93.88 106 ARG A N 1
ATOM 825 C CA . ARG A 1 106 ? 7.816 4.953 4.619 1.00 93.88 106 ARG A CA 1
ATOM 826 C C . ARG A 1 106 ? 7.724 5.121 6.138 1.00 93.88 106 ARG A C 1
ATOM 828 O O . ARG A 1 106 ? 6.969 4.386 6.763 1.00 93.88 106 ARG A O 1
ATOM 835 N N . LYS A 1 107 ? 8.429 6.095 6.731 1.00 92.62 107 LYS A N 1
ATOM 836 C CA . LYS A 1 107 ? 8.373 6.381 8.181 1.00 92.62 107 LYS A CA 1
ATOM 837 C C . LYS A 1 107 ? 7.059 7.025 8.628 1.00 92.62 107 LYS A C 1
ATOM 839 O O . LYS A 1 107 ? 6.771 7.051 9.818 1.00 92.62 107 LYS A O 1
ATOM 844 N N . THR A 1 108 ? 6.273 7.567 7.697 1.00 92.62 108 THR A N 1
ATOM 845 C CA . THR A 1 108 ? 4.974 8.191 8.006 1.00 92.62 108 THR A CA 1
ATOM 846 C C . THR A 1 108 ? 3.851 7.166 8.193 1.00 92.62 108 THR A C 1
ATOM 848 O O . THR A 1 108 ? 2.784 7.504 8.708 1.00 92.62 108 THR A O 1
ATOM 851 N N . VAL A 1 109 ? 4.095 5.916 7.788 1.00 93.25 109 VAL A N 1
ATOM 852 C CA . VAL A 1 109 ? 3.194 4.768 7.912 1.00 93.25 109 VAL A CA 1
ATOM 853 C C . VAL A 1 109 ? 3.756 3.819 8.970 1.00 93.25 109 VAL A C 1
ATOM 855 O O . VAL A 1 109 ? 4.971 3.700 9.118 1.00 93.25 109 VAL A O 1
ATOM 858 N N . GLU A 1 110 ? 2.879 3.140 9.714 1.00 93.31 110 GLU A N 1
ATOM 859 C CA . GLU A 1 110 ? 3.296 2.141 10.703 1.00 93.31 110 GLU A CA 1
ATOM 860 C C . GLU A 1 110 ? 4.240 1.102 10.084 1.00 93.31 110 GLU A C 1
ATOM 862 O O . GLU A 1 110 ? 3.982 0.577 8.999 1.00 93.31 110 GLU A O 1
ATOM 867 N N . GLU A 1 111 ? 5.320 0.770 10.795 1.00 92.69 111 GLU A N 1
ATOM 868 C CA . GLU A 1 111 ? 6.366 -0.129 10.295 1.00 92.69 111 GLU A CA 1
ATOM 869 C C . GLU A 1 111 ? 5.809 -1.496 9.872 1.00 92.69 111 GLU A C 1
ATOM 871 O O . GLU A 1 111 ? 6.218 -2.041 8.850 1.00 92.69 111 GLU A O 1
ATOM 876 N N . SER A 1 112 ? 4.843 -2.034 10.621 1.00 91.75 112 SER A N 1
ATOM 877 C CA . SER A 1 112 ? 4.167 -3.299 10.309 1.00 91.75 112 SER A CA 1
ATOM 878 C C . SER A 1 112 ? 3.427 -3.246 8.969 1.00 91.75 112 SER A C 1
ATOM 880 O O . SER A 1 112 ? 3.529 -4.173 8.167 1.00 91.75 112 SER A O 1
ATOM 882 N N . THR A 1 113 ? 2.720 -2.150 8.700 1.00 91.94 113 THR A N 1
ATOM 883 C CA . THR A 1 113 ? 2.001 -1.913 7.442 1.00 91.94 113 THR A CA 1
ATOM 884 C C . THR A 1 113 ? 2.982 -1.710 6.289 1.00 91.94 113 THR A C 1
ATOM 886 O O . THR A 1 113 ? 2.832 -2.314 5.228 1.00 91.94 113 THR A O 1
ATOM 889 N N . THR A 1 114 ? 4.043 -0.935 6.511 1.00 93.56 114 THR A N 1
ATOM 890 C CA . THR A 1 114 ? 5.108 -0.727 5.525 1.00 93.56 114 THR A CA 1
ATOM 891 C C . THR A 1 114 ? 5.809 -2.034 5.157 1.00 93.56 114 THR A C 1
ATOM 893 O O . THR A 1 114 ? 6.020 -2.281 3.971 1.00 93.56 114 THR A O 1
ATOM 896 N N . LYS A 1 115 ? 6.132 -2.895 6.132 1.00 92.25 115 LYS A N 1
ATOM 897 C CA . LYS A 1 115 ? 6.758 -4.202 5.874 1.00 92.25 115 LYS A CA 1
ATOM 898 C C . LYS A 1 115 ? 5.874 -5.088 5.006 1.00 92.25 115 LYS A C 1
ATOM 900 O O . LYS A 1 115 ? 6.338 -5.558 3.972 1.00 92.25 115 LYS A O 1
ATOM 905 N N . LYS A 1 116 ? 4.594 -5.228 5.356 1.00 91.75 116 LYS A N 1
ATOM 906 C CA . LYS A 1 116 ? 3.623 -6.006 4.569 1.00 91.75 116 LYS A CA 1
ATOM 907 C C . LYS A 1 116 ? 3.517 -5.537 3.119 1.00 91.75 116 LYS A C 1
ATOM 909 O O . LYS A 1 116 ? 3.470 -6.342 2.199 1.00 91.75 116 LYS A O 1
ATOM 914 N N . ILE A 1 117 ? 3.466 -4.223 2.905 1.00 93.19 117 ILE A N 1
ATOM 915 C CA . ILE A 1 117 ? 3.285 -3.652 1.567 1.00 93.19 117 ILE A CA 1
ATOM 916 C C . ILE A 1 117 ? 4.594 -3.715 0.762 1.00 93.19 117 ILE A C 1
ATOM 918 O O . ILE A 1 117 ? 4.607 -4.141 -0.394 1.00 93.19 117 ILE A O 1
ATOM 922 N N . CYS A 1 118 ? 5.711 -3.285 1.350 1.00 92.19 118 CYS A N 1
ATOM 923 C CA . CYS A 1 118 ? 6.950 -3.022 0.618 1.00 92.19 118 CYS A CA 1
ATOM 924 C C . CYS A 1 118 ? 7.978 -4.148 0.693 1.00 92.19 118 CYS A C 1
ATOM 926 O O . CYS A 1 118 ? 8.638 -4.409 -0.313 1.00 92.19 118 CYS A O 1
ATOM 928 N N . ASP A 1 119 ? 8.078 -4.853 1.814 1.00 86.06 119 ASP A N 1
ATOM 929 C CA . ASP A 1 119 ? 9.206 -5.751 2.084 1.00 86.06 119 ASP A CA 1
ATOM 930 C C . ASP A 1 119 ? 8.814 -7.234 2.011 1.00 86.06 119 ASP A C 1
ATOM 932 O O . ASP A 1 119 ? 9.638 -8.062 1.634 1.00 86.06 119 ASP A O 1
ATOM 936 N N . GLU A 1 120 ? 7.560 -7.576 2.313 1.00 80.25 120 GLU A N 1
ATOM 937 C CA . GLU A 1 120 ? 7.054 -8.942 2.179 1.00 80.25 120 GLU A CA 1
ATOM 938 C C . GLU A 1 120 ? 6.724 -9.266 0.711 1.00 80.25 120 GLU A C 1
ATOM 940 O O . GLU A 1 120 ? 6.184 -8.439 -0.041 1.00 80.25 120 GLU A O 1
ATOM 945 N N . ASP A 1 121 ? 7.070 -10.485 0.293 1.00 62.03 121 ASP A N 1
ATOM 946 C CA . ASP A 1 121 ? 6.564 -11.084 -0.939 1.00 62.03 121 ASP A CA 1
ATOM 947 C C . ASP A 1 121 ? 5.107 -11.484 -0.671 1.00 62.03 121 ASP A C 1
ATOM 949 O O . ASP A 1 121 ? 4.841 -12.558 -0.133 1.00 62.03 121 ASP A O 1
ATOM 953 N N . GLY A 1 122 ? 4.191 -10.545 -0.933 1.00 51.16 122 GLY A N 1
ATOM 954 C CA . GLY A 1 122 ? 2.750 -10.696 -0.696 1.00 51.16 122 GLY A CA 1
ATOM 955 C C . GLY A 1 122 ? 2.102 -11.886 -1.395 1.00 51.16 122 GLY A C 1
ATOM 956 O O . GLY A 1 122 ? 2.618 -12.339 -2.446 1.00 51.16 122 GLY A O 1
#

Secondary structure (DSSP, 8-state):
------------------------PPP------HHHHHHHHHHHHHHHHHHHHHTT--HHHHHHHHS-TTGGGGGPBPTTSSSBPTT-HHHHHHHHHHHHH-HHHHTTS-HHHHIIIIIS--

Foldseek 3Di:
DDDDDDDDDDDDDPDDPDPPPPPVPDPPPPPDDLLLQLVQLQVLLFVVLLVCVVVVHPSLVVLPLLADDPCSLQFDADPVSNGGDPDCSVVSSVSNVVSLVDPVSLVVDPVVSSCSNRPDSD

Sequence (122 aa):
MNIWVKGLIGVGTLGAIVTGVLLYPKPKKIAFNYEDFWGKKLKVLETELVKLNKEGKDEVELAKKIATGRSYVLFALNQEKTGFYPGNGTQQKTELSGFCADSERRKTVEESTTKKICDEDG

Organism: NCBI:txid432608